Protein AF-T0ZLK9-F1 (afdb_monomer_lite)

Secondary structure (DSSP, 8-state):
-HHHHHHHHHHHHHHHTT-S-HHHHHHHHHHHHHHHHHHHHHHHHHHHHHHHHH--S-TT--S-GGGHHHHHHHHHHHHHHHHHHHHHHHHHHHHHTT-

pLDDT: mean 74.47, std 14.69, range [38.81, 95.25]

Structure (mmCIF, N/CA/C/O backbone):
data_AF-T0ZLK9-F1
#
_entry.id   AF-T0ZLK9-F1
#
loop_
_atom_site.group_PDB
_atom_site.id
_atom_site.type_symbol
_atom_site.label_atom_id
_atom_site.label_alt_id
_atom_site.label_comp_id
_atom_site.label_asym_id
_atom_site.label_entity_id
_atom_site.label_seq_id
_atom_site.pdbx_PDB_ins_code
_atom_site.Cartn_x
_atom_site.Cartn_y
_atom_site.Cartn_z
_atom_site.occupancy
_atom_site.B_iso_or_equiv
_atom_site.auth_seq_id
_atom_site.auth_comp_id
_atom_site.auth_asym_id
_atom_site.auth_atom_id
_atom_site.pdbx_PDB_model_num
ATOM 1 N N . MET A 1 1 ? -11.036 0.939 -11.059 1.00 47.47 1 MET A N 1
ATOM 2 C CA . MET A 1 1 ? -10.646 0.784 -9.637 1.00 47.47 1 MET A CA 1
ATOM 3 C C . MET A 1 1 ? -11.714 1.252 -8.648 1.00 47.47 1 MET A C 1
ATOM 5 O O . MET A 1 1 ? -11.852 0.619 -7.613 1.00 47.47 1 MET A O 1
ATOM 9 N N . VAL A 1 2 ? -12.533 2.264 -8.971 1.00 38.81 2 VAL A N 1
ATOM 10 C CA . VAL A 1 2 ? -13.597 2.787 -8.081 1.00 38.81 2 VAL A CA 1
ATOM 11 C C . VAL A 1 2 ? -14.678 1.751 -7.722 1.00 38.81 2 VAL A C 1
ATOM 13 O O . VAL A 1 2 ? -15.028 1.624 -6.557 1.00 38.81 2 VAL A O 1
ATOM 16 N N . VAL A 1 3 ? -15.162 0.948 -8.681 1.00 46.84 3 VAL A N 1
ATOM 17 C CA . VAL A 1 3 ? -16.219 -0.062 -8.429 1.00 46.84 3 VAL A CA 1
ATOM 18 C C . VAL A 1 3 ? -15.726 -1.208 -7.535 1.00 46.84 3 VAL A C 1
ATOM 20 O O . VAL A 1 3 ? -16.423 -1.629 -6.618 1.00 46.84 3 VAL A O 1
ATOM 23 N N . ILE A 1 4 ? -14.495 -1.678 -7.754 1.00 54.78 4 ILE A N 1
ATOM 24 C CA . ILE A 1 4 ? -13.875 -2.728 -6.929 1.00 54.78 4 ILE A CA 1
ATOM 25 C C . ILE A 1 4 ? -13.599 -2.193 -5.515 1.00 54.78 4 ILE A C 1
ATOM 27 O O . ILE A 1 4 ? -13.873 -2.885 -4.536 1.00 54.78 4 ILE A O 1
ATOM 31 N N . GLY A 1 5 ? -13.146 -0.938 -5.404 1.00 45.69 5 GLY A N 1
ATOM 32 C CA . GLY A 1 5 ? -12.997 -0.240 -4.125 1.00 45.69 5 GLY A CA 1
ATOM 33 C C . GLY A 1 5 ? -14.322 -0.069 -3.375 1.00 45.69 5 GLY A C 1
ATOM 34 O O . GLY A 1 5 ? -14.363 -0.289 -2.170 1.00 45.69 5 GLY A O 1
ATOM 35 N N . ALA A 1 6 ? -15.421 0.228 -4.076 1.00 50.31 6 ALA A N 1
ATOM 36 C CA . ALA A 1 6 ? -16.753 0.354 -3.481 1.00 50.31 6 ALA A CA 1
ATOM 37 C C . ALA A 1 6 ? -17.294 -0.989 -2.958 1.00 50.31 6 ALA A C 1
ATOM 39 O O . ALA A 1 6 ? -17.863 -1.049 -1.868 1.00 50.31 6 ALA A O 1
ATOM 40 N N . ILE A 1 7 ? -17.067 -2.087 -3.688 1.00 59.69 7 ILE A N 1
ATOM 41 C CA . ILE A 1 7 ? -17.468 -3.430 -3.244 1.00 59.69 7 ILE A CA 1
ATOM 42 C C . ILE A 1 7 ? -16.640 -3.859 -2.026 1.00 59.69 7 ILE A C 1
ATOM 44 O O . ILE A 1 7 ? -17.216 -4.306 -1.031 1.00 59.69 7 ILE A O 1
ATOM 48 N N . ALA A 1 8 ? -15.316 -3.667 -2.062 1.00 56.94 8 ALA A N 1
ATOM 49 C CA . ALA A 1 8 ? -14.431 -3.956 -0.933 1.00 56.94 8 ALA A CA 1
ATOM 50 C C . ALA A 1 8 ? -14.777 -3.105 0.303 1.00 56.94 8 ALA A C 1
ATOM 52 O O . ALA A 1 8 ? -14.840 -3.639 1.411 1.00 56.94 8 ALA A O 1
ATOM 53 N N . GLY A 1 9 ? -15.095 -1.822 0.104 1.00 48.94 9 GLY A N 1
ATOM 54 C CA . GLY A 1 9 ? -15.598 -0.921 1.142 1.00 48.94 9 GLY A CA 1
ATOM 55 C C . GLY A 1 9 ? -16.913 -1.404 1.755 1.00 48.94 9 GLY A C 1
ATOM 56 O O . GLY A 1 9 ? -17.023 -1.461 2.974 1.00 48.94 9 GLY A O 1
ATOM 57 N N . SER A 1 10 ? -17.869 -1.873 0.942 1.00 57.16 10 SER A N 1
ATOM 58 C CA . SER A 1 10 ? -19.156 -2.387 1.448 1.00 57.16 10 SER A CA 1
ATOM 59 C C . SER A 1 10 ? -19.017 -3.671 2.280 1.00 57.16 10 SER A C 1
ATOM 61 O O . SER A 1 10 ? -19.758 -3.894 3.239 1.00 57.16 10 SER A O 1
ATOM 63 N N . ILE A 1 11 ? -18.047 -4.525 1.934 1.00 61.91 11 ILE A N 1
ATOM 64 C CA . ILE A 1 11 ? -17.748 -5.754 2.677 1.00 61.91 11 ILE A CA 1
ATOM 65 C C . ILE A 1 11 ? -17.034 -5.414 3.987 1.00 61.91 11 ILE A C 1
ATOM 67 O O . ILE A 1 11 ? -17.276 -6.073 5.001 1.00 61.91 11 ILE A O 1
ATOM 71 N N . PHE A 1 12 ? -16.186 -4.384 3.976 1.00 57.38 12 PHE A N 1
ATOM 72 C CA . PHE A 1 12 ? -15.500 -3.883 5.159 1.00 57.38 12 PHE A CA 1
ATOM 73 C C . PHE A 1 12 ? -16.470 -3.225 6.152 1.00 57.38 12 PHE A C 1
ATOM 75 O O . PHE A 1 12 ? -16.450 -3.594 7.325 1.00 57.38 12 PHE A O 1
ATOM 82 N N . ASP A 1 13 ? -17.379 -2.361 5.686 1.00 57.12 13 ASP A N 1
ATOM 83 C CA . ASP A 1 13 ? -18.409 -1.709 6.515 1.00 57.12 13 ASP A CA 1
ATOM 84 C C . ASP A 1 13 ? -19.312 -2.738 7.208 1.00 57.12 13 ASP A C 1
ATOM 86 O O . ASP A 1 13 ? -19.458 -2.729 8.432 1.00 57.12 13 ASP A O 1
ATOM 90 N N . ARG A 1 14 ? -19.800 -3.738 6.459 1.00 58.56 14 ARG A N 1
ATOM 91 C CA . ARG A 1 14 ? -20.594 -4.850 7.018 1.00 58.56 14 ARG A CA 1
ATOM 92 C C . ARG A 1 14 ? -19.840 -5.683 8.060 1.00 58.56 14 ARG A C 1
ATOM 94 O O . ARG A 1 14 ? -20.461 -6.385 8.860 1.00 58.56 14 ARG A O 1
ATOM 101 N N . ARG A 1 15 ? -18.503 -5.684 8.029 1.00 54.84 15 ARG A N 1
ATOM 102 C CA . ARG A 1 15 ? -17.660 -6.409 8.994 1.00 54.84 15 ARG A CA 1
ATOM 103 C C . ARG A 1 15 ? -17.324 -5.543 10.210 1.00 54.84 15 ARG A C 1
ATOM 105 O O . ARG A 1 15 ? -17.257 -6.077 11.317 1.00 54.84 15 ARG A O 1
ATOM 112 N N . ALA A 1 16 ? -17.148 -4.237 10.014 1.00 51.72 16 ALA A N 1
ATOM 113 C CA . ALA A 1 16 ? -16.880 -3.265 11.068 1.00 51.72 16 ALA A CA 1
ATOM 114 C C . ALA A 1 16 ? -18.050 -3.169 12.062 1.00 51.72 16 ALA A C 1
ATOM 116 O O . ALA A 1 16 ? -17.811 -3.183 13.269 1.00 51.72 16 ALA A O 1
ATOM 117 N N . GLU A 1 17 ? -19.296 -3.228 11.575 1.00 53.72 17 GLU A N 1
ATOM 118 C CA . GLU A 1 17 ? -20.520 -3.266 12.400 1.00 53.72 17 GLU A CA 1
ATOM 119 C C . GLU A 1 17 ? -20.587 -4.457 13.376 1.00 53.72 17 GLU A C 1
ATOM 121 O O . GLU A 1 17 ? -21.324 -4.419 14.357 1.00 53.72 17 GLU A O 1
ATOM 126 N N . ARG A 1 18 ? -19.804 -5.522 13.150 1.00 53.88 18 ARG A N 1
ATOM 127 C CA . ARG A 1 18 ? -19.789 -6.731 13.995 1.00 53.88 18 ARG A CA 1
ATOM 128 C C . ARG A 1 18 ? -18.653 -6.764 15.024 1.00 53.88 18 ARG 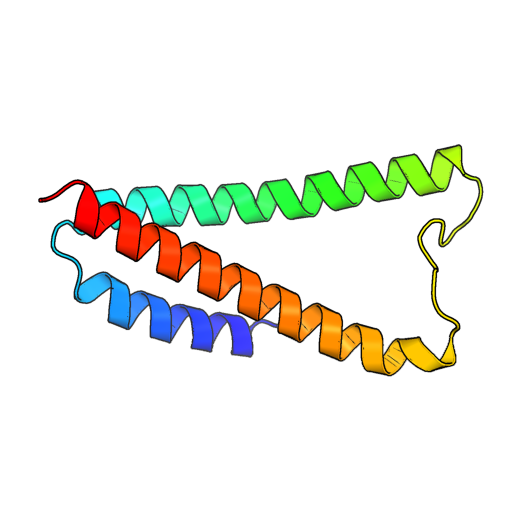A C 1
ATOM 130 O O . ARG A 1 18 ? -18.391 -7.821 15.600 1.00 53.88 18 ARG A O 1
ATOM 137 N N . THR A 1 19 ? -17.945 -5.654 15.243 1.00 54.72 19 THR A N 1
ATOM 138 C CA . THR A 1 19 ? -16.770 -5.617 16.133 1.00 54.72 19 THR A CA 1
ATOM 139 C C . THR A 1 19 ? -17.112 -5.073 17.521 1.00 54.72 19 THR A C 1
ATOM 141 O O . THR A 1 19 ? -17.848 -4.105 17.658 1.00 54.72 19 THR A O 1
ATOM 144 N N . ALA A 1 20 ? -16.531 -5.674 18.564 1.00 53.53 20 ALA A N 1
ATOM 145 C CA . ALA A 1 20 ? -16.854 -5.405 19.969 1.00 53.53 20 ALA A CA 1
ATOM 146 C C . ALA A 1 20 ? -16.465 -3.999 20.492 1.00 53.53 20 ALA A C 1
ATOM 148 O O . ALA A 1 20 ? -16.930 -3.610 21.559 1.00 53.53 20 ALA A O 1
ATOM 149 N N . LYS A 1 21 ? -15.613 -3.239 19.778 1.00 58.06 21 LYS A N 1
ATOM 150 C CA . LYS A 1 21 ? -15.200 -1.859 20.124 1.00 58.06 21 LYS A CA 1
ATOM 151 C C . LYS A 1 21 ? -15.098 -0.970 18.866 1.00 58.06 21 LYS A C 1
ATOM 153 O O . LYS A 1 21 ? -14.013 -0.859 18.291 1.00 58.06 21 LYS A O 1
ATOM 158 N N . PRO A 1 22 ? -16.201 -0.339 18.427 1.00 63.97 22 PRO A N 1
ATOM 159 C CA . PRO A 1 22 ? -16.277 0.343 17.132 1.00 63.97 22 PRO A CA 1
ATOM 160 C C . PRO A 1 22 ? -15.307 1.528 16.970 1.00 63.97 22 PRO A C 1
ATOM 162 O O . PRO A 1 22 ? -14.741 1.701 15.892 1.00 63.97 22 PRO A O 1
ATOM 165 N N . GLU A 1 23 ? -15.038 2.308 18.023 1.00 70.62 23 GLU A N 1
ATOM 166 C CA . GLU A 1 23 ? -14.121 3.461 17.940 1.00 70.62 23 GLU A CA 1
ATOM 167 C C . GLU A 1 23 ? -12.662 3.068 17.682 1.00 70.62 23 GLU A C 1
ATOM 169 O O . GLU A 1 23 ? -12.022 3.623 16.788 1.00 70.62 23 GLU A O 1
ATOM 174 N N . ALA A 1 24 ? -12.134 2.083 18.416 1.00 69.12 24 ALA A N 1
ATOM 175 C CA . ALA A 1 24 ? -10.749 1.636 18.254 1.00 69.12 24 ALA A CA 1
ATOM 176 C C . ALA A 1 24 ? -10.516 1.014 16.866 1.00 69.12 24 ALA A C 1
ATOM 178 O O . ALA A 1 24 ? -9.500 1.261 16.219 1.00 69.12 24 ALA A O 1
ATOM 179 N N . THR A 1 25 ? -11.487 0.245 16.363 1.00 69.62 25 THR A N 1
ATOM 180 C CA . THR A 1 25 ? -11.439 -0.311 15.005 1.00 69.62 25 THR A CA 1
ATOM 181 C C . THR A 1 25 ? -11.490 0.784 13.940 1.00 69.62 25 THR A C 1
ATOM 183 O O . THR A 1 25 ? -10.758 0.706 12.954 1.00 69.62 25 THR A O 1
ATOM 186 N N . ARG A 1 26 ? -12.288 1.839 14.154 1.00 70.31 26 ARG A N 1
ATOM 187 C CA . ARG A 1 26 ? -12.356 2.990 13.246 1.00 70.31 26 ARG A CA 1
ATOM 188 C C . ARG A 1 26 ? -11.023 3.735 13.171 1.00 70.31 26 ARG A C 1
ATOM 190 O O . ARG A 1 26 ? -10.572 4.038 12.071 1.00 70.31 26 ARG A O 1
ATOM 197 N N . GLN A 1 27 ? -10.364 3.975 14.304 1.00 81.31 27 GLN A N 1
ATOM 198 C CA . GLN A 1 27 ? -9.049 4.629 14.338 1.00 81.31 27 GLN A 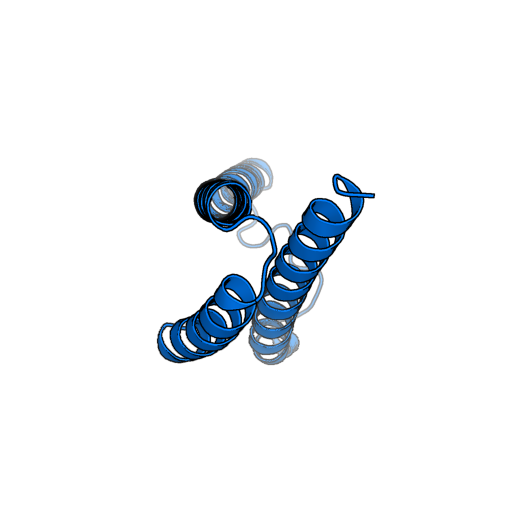CA 1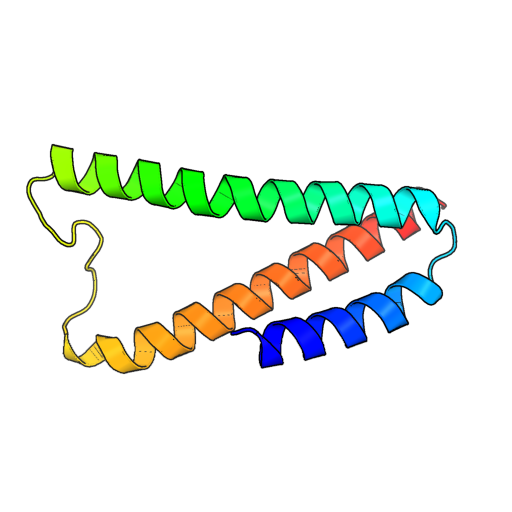
ATOM 199 C C . GLN A 1 27 ? -7.970 3.803 13.623 1.00 81.31 27 GLN A C 1
ATOM 201 O O . GLN A 1 27 ? -7.216 4.349 12.820 1.00 81.31 27 GLN A O 1
ATOM 206 N N . LEU A 1 28 ? -7.937 2.483 13.843 1.00 78.94 28 LEU A N 1
ATOM 207 C CA . LEU A 1 28 ? -7.032 1.583 13.119 1.00 78.94 28 LEU A CA 1
ATOM 208 C C . LEU A 1 28 ? -7.311 1.577 11.609 1.00 78.94 28 LEU A C 1
ATOM 210 O O . LEU A 1 28 ? -6.377 1.534 10.813 1.00 78.94 28 LEU A O 1
ATOM 214 N N . GLY A 1 29 ? -8.583 1.660 11.209 1.00 74.50 29 GLY A N 1
ATOM 215 C CA . GLY A 1 29 ? -8.980 1.789 9.808 1.00 74.50 29 GLY A CA 1
ATOM 216 C C . GLY A 1 29 ? -8.489 3.089 9.166 1.00 74.50 29 GLY A C 1
ATOM 217 O O . GLY A 1 29 ? -7.967 3.052 8.054 1.00 74.50 29 GLY A O 1
ATOM 218 N N . VAL A 1 30 ? -8.593 4.218 9.876 1.00 83.56 30 VAL A N 1
ATOM 219 C CA . VAL A 1 30 ? -8.069 5.518 9.419 1.00 83.56 30 VAL A CA 1
ATOM 220 C C . VAL A 1 30 ? -6.544 5.491 9.317 1.00 83.56 30 VAL A C 1
ATOM 222 O O . VAL A 1 30 ? -6.009 5.954 8.314 1.00 83.56 30 VAL A O 1
ATOM 225 N N . LEU A 1 31 ? -5.851 4.914 10.303 1.00 86.00 31 LEU A N 1
ATOM 226 C CA . LEU A 1 31 ? -4.392 4.770 10.290 1.00 86.00 31 LEU A CA 1
ATOM 227 C C . LEU A 1 31 ? -3.915 3.895 9.123 1.00 86.00 31 LEU A C 1
ATOM 229 O O . LEU A 1 31 ? -2.925 4.214 8.471 1.00 86.00 31 LEU A O 1
ATOM 233 N N . LEU A 1 32 ? -4.626 2.800 8.842 1.00 82.75 32 LEU A N 1
ATOM 234 C CA . LEU A 1 32 ? -4.320 1.956 7.694 1.00 82.75 32 LEU A CA 1
ATOM 235 C C . LEU A 1 32 ? -4.561 2.706 6.379 1.00 82.75 32 LEU A C 1
ATOM 237 O O . LEU A 1 32 ? -3.713 2.658 5.494 1.00 82.75 32 LEU A O 1
ATOM 241 N N . ALA A 1 33 ? -5.682 3.421 6.252 1.00 81.38 33 ALA A N 1
ATOM 242 C CA . ALA A 1 33 ? -5.997 4.183 5.048 1.00 81.38 33 ALA A CA 1
ATOM 243 C C . ALA A 1 33 ? -4.959 5.287 4.782 1.00 81.38 33 ALA A C 1
ATOM 245 O O . ALA A 1 33 ? -4.438 5.382 3.672 1.00 81.38 33 ALA A O 1
ATOM 246 N N . SER A 1 34 ? -4.604 6.080 5.797 1.00 88.31 34 SER A N 1
ATOM 247 C CA . SER A 1 34 ? -3.580 7.121 5.664 1.00 88.31 34 SER A CA 1
ATOM 248 C C . SER A 1 34 ? -2.195 6.531 5.393 1.00 88.31 34 SER A C 1
ATOM 250 O O . SER A 1 34 ? -1.473 7.038 4.534 1.00 88.31 34 SER A O 1
ATOM 252 N N . GLY A 1 35 ? -1.853 5.415 6.043 1.00 88.88 35 GLY A N 1
ATOM 253 C CA . GLY A 1 35 ? -0.626 4.665 5.783 1.00 88.88 35 GLY A CA 1
ATOM 254 C C . GLY A 1 35 ? -0.538 4.142 4.347 1.00 88.88 35 GLY A C 1
ATOM 255 O O . GLY A 1 35 ? 0.522 4.231 3.738 1.00 88.88 35 GLY A O 1
ATOM 256 N N . MET A 1 36 ? -1.644 3.661 3.774 1.00 85.56 36 MET A N 1
ATOM 257 C CA . MET A 1 36 ? -1.696 3.196 2.382 1.00 85.56 36 MET A CA 1
ATOM 258 C C . MET A 1 36 ? -1.543 4.341 1.374 1.00 85.56 36 MET A C 1
ATOM 260 O O . MET A 1 36 ? -0.814 4.188 0.398 1.00 85.56 36 MET A O 1
ATOM 264 N N . ILE A 1 37 ? -2.169 5.496 1.629 1.00 86.19 37 ILE A N 1
ATOM 265 C CA . ILE A 1 37 ? -2.050 6.688 0.768 1.00 86.19 37 ILE A CA 1
ATOM 266 C C . ILE A 1 37 ? -0.597 7.185 0.730 1.00 86.19 37 ILE A C 1
ATOM 268 O O . ILE A 1 37 ? -0.025 7.406 -0.341 1.00 86.19 37 ILE A O 1
ATOM 272 N N . VAL A 1 38 ? 0.019 7.346 1.906 1.00 93.31 38 VAL A N 1
ATOM 273 C CA . VAL A 1 38 ? 1.415 7.795 2.011 1.00 93.31 38 VAL A CA 1
ATOM 274 C C . VAL A 1 38 ? 2.375 6.726 1.484 1.00 93.31 38 VAL A C 1
ATOM 276 O O . VAL A 1 38 ? 3.350 7.054 0.811 1.00 93.31 38 VAL A O 1
ATOM 279 N N . GLY A 1 39 ? 2.092 5.449 1.749 1.00 89.00 39 GLY A N 1
ATOM 280 C CA . GLY A 1 39 ? 2.918 4.321 1.328 1.00 89.00 39 GLY A CA 1
ATOM 281 C C . GLY A 1 39 ? 3.038 4.198 -0.190 1.00 89.00 39 GLY A C 1
ATOM 282 O O . GLY A 1 39 ? 4.149 4.030 -0.690 1.00 89.00 39 GLY A O 1
ATOM 283 N N . GLU A 1 40 ? 1.934 4.347 -0.930 1.00 88.19 40 GLU A N 1
ATOM 284 C CA . GLU A 1 40 ? 1.959 4.339 -2.401 1.00 88.19 40 GLU A CA 1
ATOM 285 C C . GLU A 1 40 ? 2.868 5.450 -2.942 1.00 88.19 40 GLU A C 1
ATOM 287 O O . GLU A 1 40 ? 3.738 5.207 -3.782 1.00 88.19 40 GLU A O 1
ATOM 292 N N . SER A 1 41 ? 2.725 6.655 -2.387 1.00 91.38 41 SER A N 1
ATOM 293 C CA . SER A 1 41 ? 3.517 7.817 -2.791 1.00 91.38 41 SER A CA 1
ATOM 294 C C . SER A 1 41 ? 5.004 7.618 -2.488 1.00 91.38 41 SER A C 1
ATOM 296 O O . SER A 1 41 ? 5.853 7.921 -3.325 1.00 91.38 41 SER A O 1
ATOM 298 N N . LEU A 1 42 ? 5.336 7.056 -1.321 1.00 94.50 42 LEU A N 1
ATOM 299 C CA . LEU A 1 42 ? 6.716 6.767 -0.930 1.00 94.50 42 LEU A CA 1
ATOM 300 C C . LEU A 1 42 ? 7.371 5.737 -1.859 1.00 94.50 42 LEU A C 1
ATOM 302 O O . LEU A 1 42 ? 8.523 5.921 -2.253 1.00 94.50 42 LEU A O 1
ATOM 306 N N . ILE A 1 43 ? 6.643 4.685 -2.250 1.00 90.44 43 ILE A N 1
ATOM 307 C CA . ILE A 1 43 ? 7.140 3.716 -3.236 1.00 90.44 43 ILE A CA 1
ATOM 308 C C . ILE A 1 43 ? 7.354 4.391 -4.593 1.00 90.44 43 ILE A C 1
ATOM 310 O O . ILE A 1 43 ? 8.393 4.172 -5.213 1.00 90.44 43 ILE A O 1
ATOM 314 N N . GLY A 1 44 ? 6.435 5.254 -5.034 1.00 90.88 44 GLY A N 1
ATOM 315 C CA . GLY A 1 44 ? 6.604 6.037 -6.260 1.00 90.88 44 GLY A CA 1
ATOM 316 C C . GLY A 1 44 ? 7.872 6.898 -6.245 1.00 90.88 44 GLY A C 1
ATOM 317 O O . GLY A 1 44 ? 8.645 6.876 -7.202 1.00 90.88 44 GLY A O 1
ATOM 318 N N . VAL A 1 45 ? 8.138 7.590 -5.133 1.00 95.25 45 VAL A N 1
ATOM 319 C CA . VAL A 1 45 ? 9.359 8.394 -4.945 1.00 95.25 45 VAL A CA 1
ATOM 320 C C . VAL A 1 45 ? 10.615 7.519 -4.957 1.00 95.25 45 VAL A C 1
ATOM 322 O O . VAL A 1 45 ? 11.590 7.858 -5.628 1.00 95.25 45 VAL A O 1
ATOM 325 N N . ALA A 1 46 ? 10.601 6.376 -4.268 1.00 94.81 46 ALA A N 1
ATOM 326 C CA . ALA A 1 46 ? 11.728 5.444 -4.257 1.00 94.81 46 ALA A CA 1
ATOM 327 C C . ALA A 1 46 ? 12.027 4.880 -5.659 1.00 94.81 46 ALA A C 1
ATOM 329 O O . ALA A 1 46 ? 13.186 4.809 -6.069 1.00 94.81 46 ALA A O 1
ATOM 330 N N . LEU A 1 47 ? 10.986 4.531 -6.423 1.00 91.19 47 LEU A N 1
ATOM 331 C CA . LEU A 1 47 ? 11.119 4.086 -7.811 1.00 91.19 47 LEU A CA 1
ATOM 332 C C . LEU A 1 47 ? 11.657 5.198 -8.715 1.00 91.19 47 LEU A C 1
ATOM 334 O O . LEU A 1 47 ? 12.539 4.937 -9.529 1.00 91.19 47 LEU A O 1
ATOM 338 N N . ALA A 1 48 ? 11.182 6.435 -8.555 1.00 93.00 48 ALA A N 1
ATOM 339 C CA . ALA A 1 48 ? 11.684 7.579 -9.310 1.00 93.00 48 ALA A CA 1
ATOM 340 C C . ALA A 1 48 ? 13.174 7.830 -9.034 1.00 93.00 48 ALA A C 1
ATOM 342 O O . ALA A 1 48 ? 13.952 8.002 -9.972 1.00 93.00 48 ALA A O 1
ATOM 343 N N . ALA A 1 49 ? 13.591 7.771 -7.765 1.00 94.38 49 ALA A N 1
ATOM 344 C CA . ALA A 1 49 ? 15.001 7.858 -7.397 1.00 94.38 49 ALA A CA 1
ATOM 345 C C . ALA A 1 49 ? 15.818 6.747 -8.078 1.00 94.38 49 ALA A C 1
ATOM 347 O O . ALA A 1 49 ? 16.851 7.023 -8.687 1.00 94.38 49 ALA A O 1
ATOM 348 N N . LEU A 1 50 ? 15.326 5.504 -8.051 1.00 94.00 50 LEU A N 1
ATOM 349 C CA . LEU A 1 50 ? 15.988 4.372 -8.699 1.00 94.00 50 LEU A CA 1
ATOM 350 C C . LEU A 1 50 ? 16.122 4.556 -10.220 1.00 94.00 50 LEU A C 1
ATOM 352 O O . LEU A 1 50 ? 17.171 4.241 -10.778 1.00 94.00 50 LEU A O 1
ATOM 356 N N . VAL A 1 51 ? 15.094 5.082 -10.891 1.00 92.69 51 VAL A N 1
ATOM 357 C CA . VAL A 1 51 ? 15.125 5.391 -12.332 1.00 92.69 51 VAL A CA 1
ATOM 358 C C . VAL A 1 51 ? 16.205 6.429 -12.641 1.00 92.69 51 VAL A C 1
ATOM 360 O O . VAL A 1 51 ? 17.002 6.223 -13.557 1.00 92.69 51 VAL A O 1
ATOM 363 N N . VAL A 1 52 ? 16.274 7.507 -11.852 1.00 93.50 52 VAL A N 1
ATOM 364 C CA . VAL A 1 52 ? 17.266 8.580 -12.029 1.00 93.50 52 VAL A CA 1
ATOM 365 C C . VAL A 1 52 ? 18.688 8.063 -11.811 1.00 93.50 52 VAL A C 1
ATOM 367 O O . VAL A 1 52 ? 19.550 8.293 -12.655 1.00 93.50 52 VAL A O 1
ATOM 370 N N . PHE A 1 53 ? 18.936 7.317 -10.731 1.00 93.25 53 PHE A N 1
ATOM 371 C CA . PHE A 1 53 ? 20.269 6.779 -10.436 1.00 93.25 53 PHE A CA 1
ATOM 372 C C . PHE A 1 53 ? 20.700 5.668 -11.399 1.00 93.25 53 PHE A C 1
ATOM 374 O O . PHE A 1 53 ? 21.876 5.576 -11.741 1.00 93.25 53 PHE A O 1
ATOM 381 N N . SER A 1 54 ? 19.773 4.816 -11.847 1.00 90.88 54 SER A N 1
ATOM 382 C CA . SER A 1 54 ? 20.097 3.724 -12.768 1.00 90.88 54 SER A CA 1
ATOM 383 C C . SER A 1 54 ? 20.241 4.185 -14.222 1.00 90.88 54 SER A C 1
ATOM 385 O O . SER A 1 54 ? 20.764 3.412 -15.029 1.00 90.88 54 SER A O 1
ATOM 387 N N . GLY A 1 55 ? 19.695 5.349 -14.596 1.00 88.12 55 GLY A N 1
ATOM 388 C CA . GLY A 1 55 ? 19.605 5.809 -15.988 1.00 88.12 55 GLY A CA 1
ATOM 389 C C . GLY A 1 55 ? 18.741 4.919 -16.897 1.00 88.12 55 GLY A C 1
ATOM 390 O O . GLY A 1 55 ? 18.744 5.086 -18.114 1.00 88.12 55 GLY A O 1
ATOM 391 N N . LYS A 1 56 ? 18.013 3.951 -16.325 1.00 84.44 56 LYS A N 1
ATOM 392 C CA . LYS A 1 56 ? 17.129 3.019 -17.034 1.00 84.44 56 LYS A CA 1
ATOM 393 C C . LYS A 1 56 ? 15.691 3.367 -16.691 1.00 84.44 56 LYS A C 1
ATOM 395 O O . LYS A 1 56 ? 15.350 3.483 -15.520 1.00 84.44 56 LYS A O 1
ATOM 400 N N . SER A 1 57 ? 14.838 3.454 -17.706 1.00 79.81 57 SER A N 1
ATOM 401 C CA . SER A 1 57 ? 13.407 3.739 -17.552 1.00 79.81 57 SER A CA 1
ATOM 402 C C . SER A 1 57 ? 12.644 2.638 -16.806 1.00 79.81 57 SER A C 1
ATOM 404 O O . SER A 1 57 ? 11.639 2.923 -16.163 1.00 79.81 57 SER A O 1
ATOM 406 N N . ALA A 1 58 ? 13.131 1.395 -16.839 1.00 81.75 58 ALA A N 1
ATOM 407 C CA . ALA A 1 58 ? 12.548 0.272 -16.110 1.00 81.75 58 ALA A CA 1
ATOM 408 C C . ALA A 1 58 ? 13.638 -0.521 -15.359 1.00 81.75 58 ALA A C 1
ATOM 410 O O . ALA A 1 58 ? 14.045 -1.596 -15.802 1.00 81.75 58 ALA A O 1
ATOM 411 N N . PRO A 1 59 ? 14.147 -0.002 -14.226 1.00 78.62 59 PRO A N 1
ATOM 412 C CA . PRO A 1 59 ? 15.283 -0.598 -13.520 1.00 78.62 59 PRO A CA 1
ATOM 413 C C . PRO A 1 59 ? 14.945 -1.951 -12.874 1.00 78.62 59 PRO A C 1
ATOM 415 O O . PRO A 1 59 ? 15.834 -2.772 -12.678 1.00 78.62 59 PRO A O 1
ATOM 418 N N . LEU A 1 60 ? 13.662 -2.197 -12.586 1.00 82.25 60 LEU A N 1
ATOM 419 C CA . LEU A 1 60 ? 13.141 -3.439 -12.000 1.00 82.25 60 LEU A CA 1
ATOM 420 C C . LEU A 1 60 ? 12.473 -4.362 -13.037 1.00 82.25 60 LEU A C 1
ATOM 422 O O . LEU A 1 60 ? 11.747 -5.284 -12.666 1.00 82.25 60 LEU A O 1
ATOM 426 N N . ALA A 1 61 ? 12.668 -4.117 -14.338 1.00 84.44 61 ALA A N 1
ATOM 427 C CA . ALA A 1 61 ? 12.141 -4.997 -15.377 1.00 84.44 61 ALA A CA 1
ATOM 428 C C . ALA A 1 61 ? 12.898 -6.334 -15.377 1.00 84.44 61 ALA A C 1
ATOM 430 O O . ALA A 1 61 ? 13.976 -6.459 -15.950 1.00 84.44 61 ALA A O 1
ATOM 431 N N . LEU A 1 62 ? 12.314 -7.333 -14.714 1.00 82.38 62 LEU A N 1
ATOM 432 C CA . LEU A 1 62 ? 12.843 -8.700 -14.636 1.00 82.38 62 LEU A CA 1
ATOM 433 C C . LEU A 1 62 ? 12.278 -9.617 -15.733 1.00 82.38 62 LEU A C 1
ATOM 435 O O . LEU A 1 62 ? 12.861 -10.651 -16.041 1.00 82.38 62 LEU A O 1
ATOM 439 N N . VAL A 1 63 ? 11.137 -9.245 -16.315 1.00 83.94 63 VAL A N 1
ATOM 440 C CA . VAL A 1 63 ? 10.394 -10.027 -17.314 1.00 83.94 63 VAL A CA 1
ATOM 441 C C . VAL A 1 63 ? 10.170 -9.205 -18.580 1.00 83.94 63 VAL A C 1
ATOM 443 O O . VAL A 1 63 ? 10.040 -7.983 -18.527 1.00 83.94 63 VAL A O 1
ATOM 446 N N . GLY A 1 64 ? 10.143 -9.889 -19.727 1.00 82.12 64 GLY A N 1
ATOM 447 C CA . GLY A 1 64 ? 9.981 -9.270 -21.044 1.00 82.12 64 GLY A CA 1
ATOM 448 C C . GLY A 1 64 ? 8.574 -8.720 -21.310 1.00 82.12 64 GLY A C 1
ATOM 449 O O . GLY A 1 64 ? 7.616 -9.021 -20.598 1.00 82.12 64 GLY A O 1
ATOM 450 N N . ALA A 1 65 ? 8.438 -7.941 -22.388 1.00 80.12 65 ALA A N 1
ATOM 451 C CA . ALA A 1 65 ? 7.210 -7.219 -22.745 1.00 80.12 65 ALA A CA 1
ATOM 452 C C . ALA A 1 65 ? 5.967 -8.112 -22.934 1.00 80.12 65 ALA A C 1
ATOM 454 O O . ALA A 1 65 ? 4.846 -7.658 -22.714 1.00 80.12 65 ALA A O 1
ATOM 455 N N . SER A 1 66 ? 6.147 -9.393 -23.272 1.00 83.69 66 SER A N 1
ATOM 456 C CA . SER A 1 66 ? 5.057 -10.376 -23.367 1.00 83.69 66 SER A CA 1
ATOM 457 C C . SER A 1 66 ? 4.303 -10.570 -22.046 1.00 83.69 66 SER A C 1
ATOM 459 O O . SER A 1 66 ? 3.139 -10.964 -22.052 1.00 83.69 66 SER A O 1
ATOM 461 N N . PHE A 1 67 ? 4.933 -10.254 -20.912 1.00 84.81 67 PHE A N 1
ATOM 462 C CA . PHE A 1 67 ? 4.326 -10.374 -19.592 1.00 84.81 67 PHE A CA 1
ATOM 463 C C . PHE A 1 67 ? 3.507 -9.142 -19.180 1.00 84.81 67 PHE A C 1
ATOM 465 O O . PHE A 1 67 ? 2.811 -9.198 -18.171 1.00 84.81 67 PHE A O 1
ATOM 472 N N . ALA A 1 68 ? 3.528 -8.043 -19.943 1.00 81.56 68 ALA A N 1
ATOM 473 C CA . ALA A 1 68 ? 2.875 -6.788 -19.556 1.00 81.56 68 ALA A CA 1
ATOM 474 C C . ALA A 1 68 ? 1.375 -6.961 -19.254 1.00 81.56 68 ALA A C 1
ATOM 476 O O . ALA A 1 68 ? 0.882 -6.463 -18.243 1.00 81.56 68 ALA A O 1
ATOM 477 N N . HIS A 1 69 ? 0.657 -7.733 -20.077 1.00 82.06 69 HIS A N 1
ATOM 478 C CA . HIS A 1 69 ? -0.761 -8.014 -19.843 1.00 82.06 69 HIS A CA 1
ATOM 479 C C . HIS A 1 69 ? -0.999 -8.816 -18.560 1.00 82.06 69 HIS A C 1
ATOM 481 O O . HIS A 1 69 ? -1.873 -8.461 -17.770 1.00 82.06 69 HIS A O 1
ATOM 487 N N . ALA A 1 70 ? -0.219 -9.873 -18.327 1.00 84.00 70 ALA A N 1
ATOM 488 C CA . ALA A 1 70 ? -0.330 -10.680 -17.115 1.00 84.00 70 ALA A CA 1
ATOM 489 C C . ALA A 1 70 ? 0.056 -9.874 -15.863 1.00 84.00 70 ALA A C 1
ATOM 491 O O . ALA A 1 70 ? -0.607 -9.984 -14.834 1.00 84.00 70 ALA A O 1
ATOM 492 N N . ALA A 1 71 ? 1.071 -9.013 -15.966 1.00 82.88 71 ALA A N 1
ATOM 493 C CA . ALA A 1 71 ? 1.556 -8.172 -14.878 1.00 82.88 71 ALA A CA 1
ATOM 494 C C . ALA A 1 71 ? 0.477 -7.226 -14.339 1.00 82.88 71 ALA A C 1
ATOM 496 O O . ALA A 1 71 ? 0.363 -7.076 -13.126 1.00 82.88 71 ALA A O 1
ATOM 497 N N . VAL A 1 72 ? -0.351 -6.634 -15.209 1.00 79.88 72 VAL A N 1
ATOM 498 C CA . VAL A 1 72 ? -1.459 -5.759 -14.783 1.00 79.88 72 VAL A CA 1
ATOM 499 C C . VAL A 1 72 ? -2.466 -6.528 -13.926 1.00 79.88 72 VAL A C 1
ATOM 501 O O . VAL A 1 72 ? -2.860 -6.060 -12.856 1.00 79.88 72 VAL A O 1
ATOM 504 N N . TRP A 1 73 ? -2.853 -7.728 -14.361 1.00 81.31 73 TRP A N 1
ATOM 505 C CA . TRP A 1 73 ? -3.811 -8.560 -13.631 1.00 81.31 73 TRP A CA 1
ATOM 506 C C . TRP A 1 73 ? -3.234 -9.102 -12.326 1.00 81.31 73 TRP A C 1
ATOM 508 O O . TRP A 1 73 ? -3.889 -9.028 -11.288 1.00 81.31 73 TRP A O 1
ATOM 518 N N . ILE A 1 74 ? -2.000 -9.604 -12.357 1.00 83.56 74 ILE A N 1
ATOM 519 C CA . ILE A 1 74 ? -1.322 -10.158 -11.181 1.00 83.56 74 ILE A CA 1
ATOM 520 C C . ILE A 1 74 ? -1.047 -9.055 -10.158 1.00 83.56 74 ILE A C 1
ATOM 522 O O . ILE A 1 74 ? -1.335 -9.242 -8.976 1.00 83.56 74 ILE A O 1
ATOM 526 N N . GLY A 1 75 ? -0.552 -7.894 -10.593 1.00 80.56 75 GLY A N 1
ATOM 527 C CA . GLY A 1 75 ? -0.318 -6.727 -9.740 1.00 80.56 75 GLY A CA 1
ATOM 528 C C . GLY A 1 75 ? -1.603 -6.224 -9.084 1.00 80.56 75 GLY A C 1
ATOM 529 O O . GLY A 1 75 ? -1.654 -6.048 -7.869 1.00 80.56 75 GLY A O 1
ATOM 530 N N . GLY A 1 76 ? -2.681 -6.086 -9.860 1.00 79.06 76 GLY A N 1
ATOM 531 C CA . GLY A 1 76 ? -3.988 -5.706 -9.321 1.00 79.06 76 GLY A CA 1
ATOM 532 C C . GLY A 1 76 ? -4.539 -6.721 -8.313 1.00 79.06 76 GLY A C 1
ATOM 533 O O . GLY A 1 76 ? -4.982 -6.341 -7.229 1.00 79.06 76 GLY A O 1
ATOM 534 N N . ALA A 1 77 ? -4.480 -8.016 -8.633 1.00 78.62 77 ALA A N 1
ATOM 535 C CA . ALA A 1 77 ? -4.977 -9.077 -7.758 1.00 78.62 77 ALA A CA 1
ATOM 536 C C . ALA A 1 77 ? -4.177 -9.175 -6.449 1.00 78.62 77 ALA A C 1
ATOM 538 O O . ALA A 1 77 ? -4.759 -9.279 -5.368 1.00 78.62 77 ALA A O 1
ATOM 539 N N . SER A 1 78 ? -2.848 -9.105 -6.536 1.00 79.69 78 SER A N 1
ATOM 540 C CA . SER A 1 78 ? -1.956 -9.142 -5.373 1.00 79.69 78 SER A CA 1
ATOM 541 C C . SER A 1 78 ? -2.142 -7.924 -4.468 1.00 79.69 78 SER A C 1
ATOM 543 O O . SER A 1 78 ? -2.227 -8.101 -3.254 1.00 79.69 78 SER A O 1
ATOM 545 N N . PHE A 1 79 ? -2.313 -6.722 -5.028 1.00 78.00 79 PHE A N 1
ATOM 546 C CA . PHE A 1 79 ? -2.621 -5.521 -4.245 1.00 78.00 79 PHE A CA 1
ATOM 547 C C . PHE A 1 79 ? -3.909 -5.688 -3.425 1.00 78.00 79 PHE A C 1
ATOM 549 O O . PHE A 1 79 ? -3.909 -5.480 -2.210 1.00 78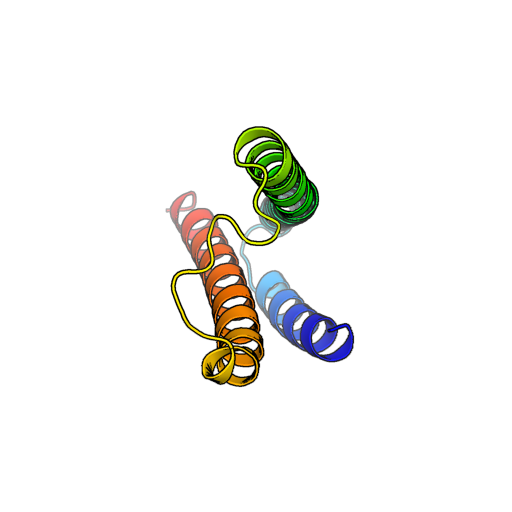.00 79 PHE A O 1
ATOM 556 N N . VAL A 1 80 ? -4.995 -6.142 -4.061 1.00 78.25 80 VAL A N 1
ATOM 557 C CA . VAL A 1 80 ? -6.279 -6.384 -3.378 1.00 78.25 80 VAL A CA 1
ATOM 558 C C . VAL A 1 80 ? -6.141 -7.455 -2.293 1.00 78.25 80 VAL A C 1
ATOM 560 O O . VAL A 1 80 ? -6.669 -7.292 -1.192 1.00 78.25 80 VAL A O 1
ATOM 563 N N . LEU A 1 81 ? -5.413 -8.536 -2.578 1.00 81.12 81 LEU A N 1
ATOM 564 C CA . LEU A 1 81 ? -5.213 -9.644 -1.647 1.00 81.12 81 LEU A CA 1
ATOM 565 C C . LEU A 1 81 ? -4.412 -9.224 -0.409 1.00 81.12 81 LEU A C 1
ATOM 567 O O . LEU A 1 81 ? -4.808 -9.553 0.710 1.00 81.12 81 LEU A O 1
ATOM 571 N N . VAL A 1 82 ? -3.333 -8.459 -0.588 1.00 80.50 82 VAL A N 1
ATOM 572 C CA . VAL A 1 82 ? -2.532 -7.915 0.520 1.00 80.50 82 VAL A CA 1
ATOM 573 C C . VAL A 1 82 ? -3.361 -6.949 1.360 1.00 80.50 82 VAL A C 1
ATOM 575 O O . VAL A 1 82 ? -3.361 -7.050 2.588 1.00 80.50 82 VAL A O 1
ATOM 578 N N . MET A 1 83 ? -4.126 -6.063 0.718 1.00 74.62 83 MET A N 1
ATOM 579 C CA . MET A 1 83 ? -4.987 -5.112 1.419 1.00 74.62 83 MET A CA 1
ATOM 580 C C . MET A 1 83 ? -6.040 -5.840 2.268 1.00 74.62 83 MET A C 1
ATOM 582 O O . MET A 1 83 ? -6.212 -5.539 3.451 1.00 74.62 83 MET A O 1
ATOM 586 N N . TYR A 1 84 ? -6.694 -6.861 1.705 1.00 75.94 84 TYR A N 1
ATOM 587 C CA . TYR A 1 84 ? -7.635 -7.705 2.442 1.00 75.94 84 TYR A CA 1
ATOM 588 C C . TYR A 1 84 ? -6.963 -8.430 3.616 1.00 75.94 84 TYR A C 1
ATOM 590 O O . TYR A 1 84 ? -7.506 -8.450 4.722 1.00 75.94 84 TYR A O 1
ATOM 598 N N . ALA A 1 85 ? -5.769 -8.991 3.405 1.00 81.06 85 ALA A N 1
ATOM 599 C CA . ALA A 1 85 ? -5.013 -9.680 4.444 1.00 81.06 85 ALA A CA 1
ATOM 600 C C . ALA A 1 85 ? -4.632 -8.745 5.604 1.00 81.06 85 ALA A C 1
ATOM 602 O O . ALA A 1 85 ? -4.799 -9.124 6.764 1.00 81.06 85 ALA A O 1
ATOM 603 N N . MET A 1 86 ? -4.190 -7.514 5.317 1.00 75.94 86 MET A N 1
ATOM 604 C CA . MET A 1 86 ? -3.891 -6.506 6.341 1.00 75.94 86 MET A CA 1
ATOM 605 C C . MET A 1 86 ? -5.125 -6.144 7.166 1.00 75.94 86 MET A C 1
ATOM 607 O O . MET A 1 86 ? -5.065 -6.151 8.397 1.00 75.94 86 MET A O 1
ATOM 611 N N . TYR A 1 87 ? 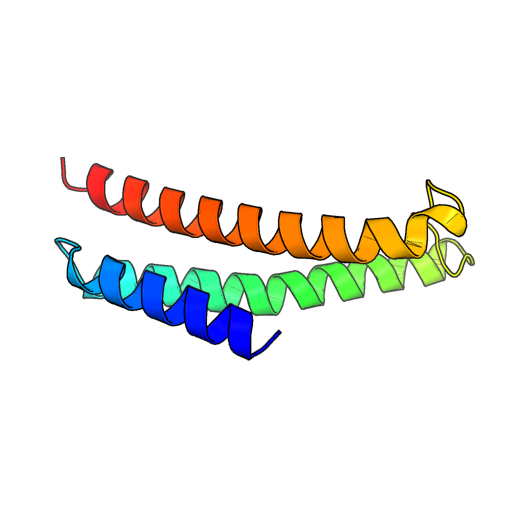-6.258 -5.882 6.513 1.00 68.88 87 TYR A N 1
ATOM 612 C CA . TYR A 1 87 ? -7.506 -5.592 7.215 1.00 68.88 87 TYR A CA 1
ATOM 613 C C . TYR A 1 87 ? -7.969 -6.777 8.073 1.00 68.88 87 TYR A C 1
ATOM 615 O O . TYR A 1 87 ? -8.320 -6.597 9.241 1.00 68.88 87 TYR A O 1
ATOM 623 N N . ALA A 1 88 ? -7.909 -8.002 7.545 1.00 76.00 88 ALA A N 1
ATOM 624 C CA . ALA A 1 88 ? -8.233 -9.212 8.298 1.00 76.00 88 ALA A CA 1
ATOM 625 C C . ALA A 1 88 ? -7.298 -9.416 9.505 1.00 76.00 88 ALA A C 1
ATOM 627 O O . ALA A 1 88 ? -7.743 -9.840 10.577 1.00 76.00 88 ALA A O 1
ATOM 628 N N . TRP A 1 89 ? -6.011 -9.088 9.359 1.00 77.00 89 TRP A N 1
ATOM 629 C CA . TRP A 1 89 ? -5.034 -9.170 10.440 1.00 77.00 89 TRP A CA 1
ATOM 630 C C . TRP A 1 89 ? -5.295 -8.135 11.537 1.00 77.00 89 TRP A C 1
ATOM 632 O O . TRP A 1 89 ? -5.308 -8.499 12.715 1.00 77.00 89 TRP A O 1
ATOM 642 N N . LEU A 1 90 ? -5.607 -6.889 11.170 1.00 70.62 90 LEU A N 1
ATOM 643 C CA . LEU A 1 90 ? -5.989 -5.833 12.113 1.00 70.62 90 LEU A CA 1
ATOM 644 C C . LEU A 1 90 ? -7.246 -6.204 12.908 1.00 70.62 90 LEU A C 1
ATOM 646 O O . LEU A 1 90 ? -7.260 -6.069 14.132 1.00 70.62 90 LEU A O 1
ATOM 650 N N . PHE A 1 91 ? -8.268 -6.763 12.253 1.00 67.94 91 PHE A N 1
ATOM 651 C CA . PHE A 1 91 ? -9.451 -7.278 12.952 1.00 67.94 91 PHE A CA 1
ATOM 652 C C . PHE A 1 91 ? -9.106 -8.397 13.944 1.00 67.94 91 PHE A C 1
ATOM 654 O O . PHE A 1 91 ? -9.664 -8.459 15.042 1.00 67.94 91 PHE A O 1
ATOM 661 N N . LYS A 1 92 ? -8.171 -9.286 13.588 1.00 70.06 92 LYS A N 1
ATOM 662 C CA . LYS A 1 92 ? -7.712 -10.365 14.472 1.00 70.06 92 LYS A CA 1
ATOM 663 C C . LYS A 1 92 ? -6.926 -9.830 15.675 1.00 70.06 92 LYS A C 1
ATOM 665 O O . LYS A 1 92 ? -7.082 -10.363 16.771 1.00 70.06 92 LYS A O 1
ATOM 670 N N . LEU A 1 93 ? -6.118 -8.787 15.488 1.00 68.50 93 LEU A N 1
ATOM 671 C CA . LEU A 1 93 ? -5.389 -8.098 16.559 1.00 68.50 93 LEU A CA 1
ATOM 672 C C . LEU A 1 93 ? -6.336 -7.380 17.527 1.00 68.50 93 LEU A C 1
ATOM 674 O O . LEU A 1 93 ? -6.216 -7.571 18.736 1.00 68.50 93 LEU A O 1
ATOM 678 N N . GLY A 1 94 ? -7.333 -6.652 17.014 1.00 63.78 94 GLY A N 1
ATOM 679 C CA . GLY A 1 94 ? -8.336 -5.975 17.848 1.00 63.78 94 GLY A CA 1
ATOM 680 C C . GLY A 1 94 ? -9.127 -6.934 18.748 1.00 63.78 94 GLY A C 1
ATOM 681 O O . GLY A 1 94 ? -9.449 -6.595 19.885 1.00 63.78 94 GLY A O 1
ATOM 682 N N . ARG A 1 95 ? -9.368 -8.167 18.278 1.00 61.88 95 ARG A N 1
ATOM 683 C CA . ARG A 1 95 ? -10.001 -9.243 19.062 1.00 61.88 95 ARG A CA 1
ATOM 684 C C . ARG A 1 95 ? -9.088 -9.909 20.096 1.00 61.88 95 ARG A C 1
ATOM 686 O O . ARG A 1 95 ? -9.600 -10.538 21.011 1.00 61.88 95 ARG A O 1
ATOM 693 N N . ARG A 1 96 ? -7.762 -9.847 19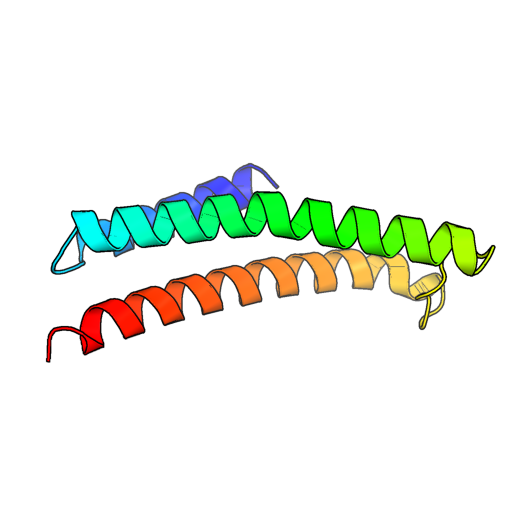.931 1.00 56.88 96 ARG A N 1
ATOM 694 C CA . ARG A 1 96 ? -6.790 -10.451 20.865 1.00 56.88 96 ARG A CA 1
ATOM 695 C C . ARG A 1 96 ? -6.427 -9.522 22.016 1.00 56.88 96 ARG A C 1
ATOM 697 O O . ARG A 1 96 ? -6.202 -10.004 23.109 1.00 56.88 96 ARG A O 1
ATOM 704 N N . ALA A 1 97 ? -6.439 -8.209 21.795 1.00 54.03 97 ALA A N 1
ATOM 705 C CA . ALA A 1 97 ? -6.258 -7.210 22.854 1.00 54.03 97 ALA A CA 1
ATOM 706 C C . ALA A 1 97 ? -7.452 -7.120 23.836 1.00 54.03 97 ALA A C 1
ATOM 708 O O . ALA A 1 97 ? -7.483 -6.253 24.704 1.00 54.03 97 ALA A O 1
ATOM 709 N N . THR A 1 98 ? -8.468 -7.968 23.655 1.00 47.72 98 THR A N 1
ATOM 710 C CA . THR A 1 98 ? -9.692 -8.052 24.464 1.00 47.72 98 THR A CA 1
ATOM 711 C C . THR A 1 98 ? -9.867 -9.412 25.154 1.00 47.72 98 THR A C 1
ATOM 713 O O . THR A 1 98 ? -10.930 -9.647 25.722 1.00 47.72 98 THR A O 1
ATOM 716 N N . GLY A 1 99 ? -8.856 -10.291 25.100 1.00 40.72 99 GLY A N 1
ATOM 717 C CA . GLY A 1 99 ? -8.810 -11.562 25.835 1.00 40.72 99 GLY A CA 1
ATOM 718 C C . GLY A 1 99 ? -7.847 -11.505 27.007 1.00 40.72 99 GLY A C 1
ATOM 719 O O . GLY A 1 99 ? -6.812 -10.817 26.861 1.00 40.72 99 GLY A O 1
#

Organism: NCBI:txid410659

Foldseek 3Di:
DVVVVVVVVVVLVVVLVVAPDNVVLVVVVVVLVVCVVVVVVVVVVVVVVVCVVVVHPCNPCPDDPVCVVVCVVVVVVVVVVVSVVVSVVSSVVSVVVVD

Sequence (99 aa):
MVVIGAIAGSIFDRRAERTAKPEATRQLGVLLASGMIVGESLIGVALAALVVFSGKSAPLALVGASFAHAAVWIGGASFVLVMYAMYAWLFKLGRRATG

Radius of gyration: 17.63 Å; chains: 1; bounding box: 41×20×49 Å